Protein AF-A0A967GU47-F1 (afdb_monomer_lite)

Foldseek 3Di:
DQEDCDWDADPVRHTHDYVVVVLVPDQAEEALDQDDDQCVVVVVNLVSLHAYEHEDHPNCVPPPVVVPQQHQYDHNDDDPVSVVVVVCCNVPVVSVNVRRD

pLDDT: mean 94.12, std 3.18, range [81.31, 98.12]

Radius of gyration: 15.7 Å; chains: 1; bounding box: 39×29×40 Å

Sequence (101 aa):
KWVSSARGTNGDGSKRYSIWDAYAHADFVTYPSTYEGFGNAFLEAIYYRKPILCNRYSIFQSDIEPYGFKAIFMNGFLTNQVVGQVRRLLTDRDFCRECVD

Structure (mmCIF, N/CA/C/O backbone):
data_AF-A0A967GU47-F1
#
_entry.id   AF-A0A967GU47-F1
#
loop_
_atom_site.group_PDB
_atom_site.id
_atom_site.type_symbol
_atom_site.label_atom_id
_atom_site.label_alt_id
_atom_site.label_comp_id
_atom_site.label_asym_id
_atom_site.label_entity_id
_atom_site.label_seq_id
_atom_site.pdbx_PDB_ins_code
_atom_site.Cartn_x
_atom_site.Cartn_y
_atom_site.Cartn_z
_atom_site.occupancy
_atom_site.B_iso_or_equiv
_atom_site.auth_seq_id
_atom_site.auth_comp_id
_atom_site.auth_asym_id
_atom_site.auth_atom_id
_atom_site.pdbx_PDB_model_num
ATOM 1 N N . LYS A 1 1 ? 18.610 -10.996 -14.298 1.00 81.31 1 LYS A N 1
ATOM 2 C CA . LYS A 1 1 ? 17.926 -10.345 -13.145 1.00 81.31 1 LYS A CA 1
ATOM 3 C C . LYS A 1 1 ? 16.517 -9.972 -13.595 1.00 81.31 1 LYS A C 1
ATOM 5 O O . LYS A 1 1 ? 16.400 -9.344 -14.638 1.00 81.31 1 LYS A O 1
ATOM 10 N N . TRP A 1 2 ? 15.479 -10.399 -12.872 1.00 90.00 2 TRP A N 1
ATOM 11 C CA . TRP A 1 2 ? 14.077 -10.239 -13.296 1.00 90.00 2 TRP A CA 1
ATOM 12 C C . TRP A 1 2 ? 13.470 -8.875 -12.944 1.00 90.00 2 TRP A C 1
ATOM 14 O O . TRP A 1 2 ? 12.497 -8.477 -13.572 1.00 90.00 2 TRP A O 1
ATOM 24 N N . VAL A 1 3 ? 14.048 -8.155 -11.975 1.00 93.75 3 VAL A N 1
ATOM 25 C CA . VAL A 1 3 ? 13.551 -6.853 -11.492 1.00 93.75 3 VAL A CA 1
ATOM 26 C C . VAL A 1 3 ? 14.547 -5.732 -11.806 1.00 93.75 3 VAL A C 1
ATOM 28 O O . VAL A 1 3 ? 15.751 -5.882 -11.563 1.00 93.75 3 VAL A O 1
ATOM 31 N N . SER A 1 4 ? 14.051 -4.604 -12.313 1.00 94.19 4 SER A N 1
ATOM 32 C CA . SER A 1 4 ? 14.811 -3.380 -12.601 1.00 94.19 4 SER A CA 1
ATOM 33 C C . SER A 1 4 ? 13.987 -2.110 -12.364 1.00 94.19 4 SER A C 1
ATOM 35 O O . SER A 1 4 ? 12.779 -2.167 -12.170 1.00 94.19 4 SER A O 1
ATOM 37 N N . SER A 1 5 ? 14.645 -0.947 -12.393 1.00 92.88 5 SER A N 1
ATOM 38 C CA . SER A 1 5 ? 13.988 0.363 -12.258 1.00 92.88 5 SER A CA 1
ATOM 39 C C . SER A 1 5 ? 13.018 0.682 -13.402 1.00 92.88 5 SER A C 1
ATOM 41 O O . SER A 1 5 ? 12.045 1.398 -13.197 1.00 92.88 5 SER A O 1
ATOM 43 N N . ALA A 1 6 ? 13.256 0.126 -14.592 1.00 93.31 6 ALA A N 1
ATOM 44 C CA . ALA A 1 6 ? 12.390 0.254 -15.758 1.00 93.31 6 ALA A CA 1
ATOM 45 C C . ALA A 1 6 ? 12.030 -1.124 -16.322 1.00 93.31 6 ALA A C 1
ATOM 47 O O . ALA A 1 6 ? 12.839 -2.056 -16.252 1.00 93.31 6 ALA A O 1
ATOM 48 N N . ARG A 1 7 ? 10.831 -1.244 -16.900 1.00 95.06 7 ARG A N 1
ATOM 49 C CA . ARG A 1 7 ? 10.402 -2.434 -17.645 1.00 95.06 7 ARG A CA 1
ATOM 50 C C . ARG A 1 7 ? 11.276 -2.621 -18.887 1.00 95.06 7 ARG A C 1
ATOM 52 O O . ARG A 1 7 ? 11.661 -1.646 -19.528 1.00 95.06 7 ARG A O 1
ATOM 59 N N . GLY A 1 8 ? 11.563 -3.865 -19.259 1.00 95.56 8 GLY A N 1
ATOM 60 C CA . GLY A 1 8 ? 12.279 -4.143 -20.502 1.00 95.56 8 GLY A CA 1
ATOM 61 C C . GLY A 1 8 ? 12.570 -5.619 -20.724 1.00 95.56 8 GLY A C 1
ATOM 62 O O . GLY A 1 8 ? 11.901 -6.491 -20.175 1.00 95.56 8 GLY A O 1
ATOM 63 N N . THR A 1 9 ? 13.614 -5.885 -21.502 1.00 96.75 9 THR A N 1
ATOM 64 C CA . THR A 1 9 ? 14.082 -7.237 -21.832 1.00 96.75 9 THR A CA 1
ATOM 65 C C . THR A 1 9 ? 15.587 -7.323 -21.563 1.00 96.75 9 THR A C 1
ATOM 67 O O . THR A 1 9 ? 16.298 -6.316 -21.658 1.00 96.75 9 THR A O 1
ATOM 70 N N . ASN A 1 10 ? 16.068 -8.480 -21.118 1.00 94.38 10 ASN A N 1
ATOM 71 C CA . ASN A 1 10 ? 17.491 -8.794 -20.969 1.00 94.38 10 ASN A CA 1
ATOM 72 C C . ASN A 1 10 ? 18.096 -9.233 -22.316 1.00 94.38 10 ASN A C 1
ATOM 74 O O . ASN A 1 10 ? 17.368 -9.529 -23.261 1.00 94.38 10 ASN A O 1
ATOM 78 N N . GLY A 1 11 ? 19.429 -9.308 -22.403 1.00 93.75 11 GLY A N 1
ATOM 79 C CA . GLY A 1 11 ? 20.123 -9.750 -23.625 1.00 93.75 11 GLY A CA 1
ATOM 80 C C . GLY A 1 11 ? 19.834 -11.203 -24.032 1.00 93.75 11 GLY A C 1
ATOM 81 O O . GLY A 1 11 ? 20.004 -11.554 -25.191 1.00 93.75 11 GLY A O 1
ATOM 82 N N . ASP A 1 12 ? 19.350 -12.025 -23.101 1.00 94.69 12 ASP A N 1
ATOM 83 C CA . ASP A 1 12 ? 18.916 -13.411 -23.322 1.00 94.69 12 ASP A CA 1
ATOM 84 C C . ASP A 1 12 ? 17.425 -13.534 -23.709 1.00 94.69 12 ASP A C 1
ATOM 86 O O . ASP A 1 12 ? 16.892 -14.638 -23.786 1.00 94.69 12 ASP A O 1
ATOM 90 N N . GLY A 1 13 ? 16.724 -12.412 -23.915 1.00 94.75 13 GLY A N 1
ATOM 91 C CA . GLY A 1 13 ? 15.296 -12.386 -24.246 1.00 94.75 13 GLY A CA 1
ATOM 92 C C . GLY A 1 13 ? 14.346 -12.494 -23.044 1.00 94.75 13 GLY A C 1
ATOM 93 O O . GLY A 1 13 ? 13.133 -12.367 -23.218 1.00 94.75 13 GLY A O 1
ATOM 94 N N . SER A 1 14 ? 14.848 -12.676 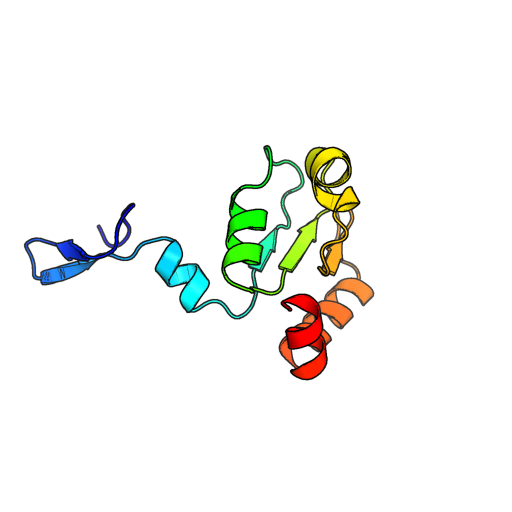-21.818 1.00 95.12 14 SER A N 1
ATOM 95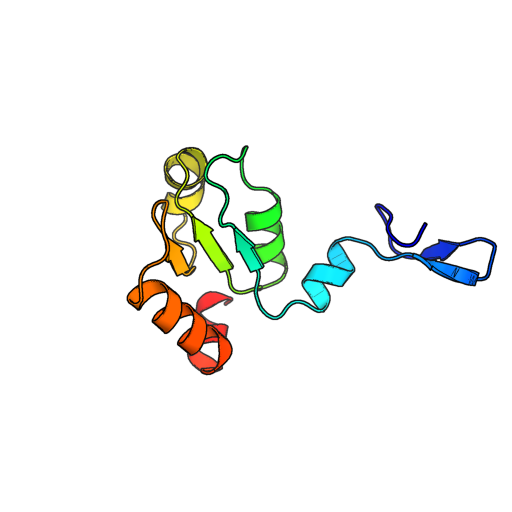 C CA . SER A 1 14 ? 13.996 -12.738 -20.623 1.00 95.12 14 SER A CA 1
ATOM 96 C C . SER A 1 14 ? 13.404 -11.369 -20.257 1.00 95.12 14 SER A C 1
ATOM 98 O O . SER A 1 14 ? 14.046 -10.324 -20.403 1.00 95.12 14 SER A O 1
ATOM 100 N N . LYS A 1 15 ? 12.158 -11.357 -19.762 1.00 95.62 15 LYS A N 1
ATOM 101 C CA . LYS A 1 15 ? 11.470 -10.126 -19.339 1.00 95.62 15 LYS A CA 1
ATOM 102 C C . LYS A 1 15 ? 12.103 -9.540 -18.074 1.00 95.62 15 LYS A C 1
ATOM 104 O O . LYS A 1 15 ? 12.440 -10.263 -17.137 1.00 95.62 15 LYS A O 1
ATOM 109 N N . ARG A 1 16 ? 12.184 -8.213 -18.031 1.00 96.50 16 ARG A N 1
ATOM 110 C CA . ARG A 1 16 ? 12.479 -7.415 -16.840 1.00 96.50 16 ARG A CA 1
ATOM 111 C C . ARG A 1 16 ? 11.247 -6.630 -16.415 1.00 96.50 16 ARG A C 1
ATOM 113 O O . ARG A 1 16 ? 10.684 -5.879 -17.212 1.00 96.50 16 ARG A O 1
ATOM 120 N N . TYR A 1 17 ? 10.882 -6.783 -15.153 1.00 96.56 17 TYR A N 1
ATOM 121 C CA . TYR A 1 17 ? 9.752 -6.123 -14.515 1.00 96.56 17 TYR A CA 1
ATOM 122 C C . TYR A 1 17 ? 10.224 -4.980 -13.618 1.00 96.56 17 TYR A C 1
ATOM 124 O O . TYR A 1 17 ? 11.333 -4.996 -13.083 1.00 96.56 17 TYR A O 1
ATOM 132 N N . SER A 1 18 ? 9.357 -3.998 -13.452 1.00 95.38 18 SER A N 1
ATOM 133 C CA . SER A 1 18 ? 9.510 -2.853 -12.563 1.00 95.38 18 SER A CA 1
ATOM 134 C C . SER A 1 18 ? 8.467 -2.890 -11.453 1.00 95.38 18 SER A C 1
ATOM 136 O O . SER A 1 18 ? 7.500 -3.646 -11.523 1.00 95.38 18 SER A O 1
ATOM 138 N N . ILE A 1 19 ? 8.635 -2.050 -10.433 1.00 93.31 19 ILE A N 1
ATOM 139 C CA . ILE A 1 19 ? 7.641 -1.928 -9.358 1.00 93.31 19 ILE A CA 1
ATOM 140 C C . ILE A 1 19 ? 6.255 -1.522 -9.884 1.00 93.31 19 ILE A C 1
ATOM 142 O O . ILE A 1 19 ? 5.234 -1.974 -9.377 1.00 93.31 19 ILE A O 1
ATOM 146 N N . TRP A 1 20 ? 6.212 -0.760 -10.977 1.00 94.38 20 TRP A N 1
ATOM 147 C CA . TRP A 1 20 ? 4.980 -0.367 -11.657 1.00 94.38 20 TRP A C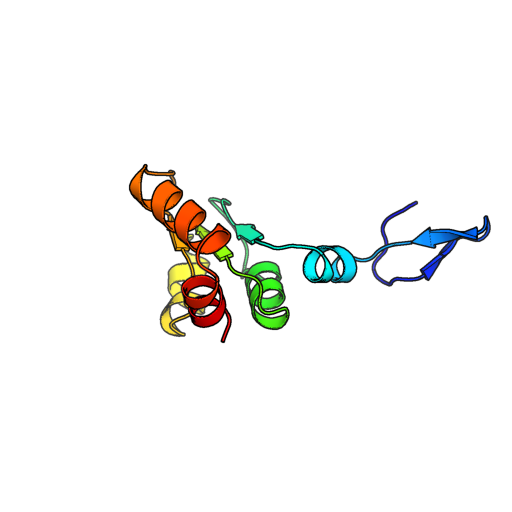A 1
ATOM 148 C C . TRP A 1 20 ? 4.162 -1.563 -12.155 1.00 94.38 20 TRP A C 1
ATOM 150 O O . TRP A 1 20 ? 2.934 -1.516 -12.153 1.00 94.38 20 TRP A O 1
ATOM 160 N N . ASP A 1 21 ? 4.831 -2.656 -12.536 1.00 95.56 21 ASP A N 1
ATOM 161 C CA . ASP A 1 21 ? 4.161 -3.902 -12.908 1.00 95.56 21 ASP A CA 1
ATOM 162 C C . ASP A 1 21 ? 3.462 -4.539 -11.701 1.00 95.56 21 ASP A C 1
ATOM 164 O O . ASP A 1 21 ? 2.371 -5.088 -11.842 1.00 95.56 21 ASP A O 1
ATOM 168 N N . ALA A 1 22 ? 4.054 -4.432 -10.507 1.00 94.38 22 ALA A N 1
ATOM 169 C CA . ALA A 1 22 ? 3.444 -4.941 -9.284 1.00 94.38 22 ALA A CA 1
ATOM 170 C C . ALA A 1 22 ? 2.163 -4.169 -8.953 1.00 94.38 22 ALA A C 1
ATOM 172 O O . ALA A 1 22 ? 1.128 -4.793 -8.740 1.00 94.38 22 ALA A O 1
ATOM 173 N N . TYR A 1 23 ? 2.185 -2.831 -9.001 1.00 95.69 23 TYR A N 1
ATOM 174 C CA . TYR A 1 23 ? 0.969 -2.043 -8.785 1.00 95.69 23 TYR A CA 1
ATOM 175 C C . TYR A 1 23 ? -0.104 -2.334 -9.833 1.00 95.69 23 TYR A C 1
ATOM 177 O O . TYR A 1 23 ? -1.266 -2.499 -9.474 1.00 95.69 23 TYR A O 1
ATOM 185 N N . ALA A 1 24 ? 0.259 -2.460 -11.114 1.00 94.06 24 ALA A N 1
ATOM 186 C CA . ALA A 1 24 ? -0.701 -2.769 -12.174 1.00 94.06 24 ALA A CA 1
ATOM 187 C C . ALA A 1 24 ? -1.466 -4.081 -11.917 1.00 94.06 24 ALA A C 1
ATOM 189 O O . ALA A 1 24 ? -2.659 -4.153 -12.208 1.00 94.06 24 ALA A O 1
ATOM 190 N N . HIS A 1 25 ? -0.800 -5.081 -11.333 1.00 94.62 25 HIS A N 1
ATOM 191 C CA . HIS A 1 25 ? -1.370 -6.399 -11.052 1.00 94.62 25 HIS A CA 1
ATOM 192 C C . HIS A 1 25 ? -1.871 -6.595 -9.614 1.00 94.62 25 HIS A C 1
ATOM 194 O O . HIS A 1 25 ? -2.488 -7.618 -9.336 1.00 94.62 25 HIS A O 1
ATOM 200 N N . ALA A 1 26 ? -1.616 -5.656 -8.703 1.00 95.88 26 ALA A N 1
ATOM 201 C CA . ALA A 1 26 ? -2.076 -5.756 -7.326 1.00 95.88 26 ALA A CA 1
ATOM 202 C C . ALA A 1 26 ? -3.563 -5.396 -7.205 1.00 95.88 26 ALA A C 1
ATOM 204 O O . ALA A 1 26 ? -4.014 -4.390 -7.761 1.00 95.88 26 ALA A O 1
ATOM 205 N N . ASP A 1 27 ? -4.286 -6.177 -6.406 1.00 95.25 27 ASP A N 1
ATOM 206 C CA . ASP A 1 27 ? -5.656 -5.873 -5.977 1.00 95.25 27 ASP A CA 1
ATOM 207 C C . ASP A 1 27 ? -5.691 -5.093 -4.656 1.00 95.25 27 ASP A C 1
ATOM 209 O O . ASP A 1 27 ? -6.705 -4.495 -4.315 1.00 95.25 27 ASP A O 1
ATOM 213 N N . PHE A 1 28 ? -4.592 -5.107 -3.897 1.00 96.62 28 PHE A N 1
ATOM 214 C CA . PHE A 1 28 ? -4.507 -4.549 -2.551 1.00 96.62 28 PHE A CA 1
ATOM 215 C C . PHE A 1 28 ? -3.049 -4.339 -2.136 1.00 96.62 28 PHE A C 1
ATOM 217 O O . PHE A 1 28 ? -2.192 -5.170 -2.440 1.00 96.62 28 PHE A O 1
ATOM 224 N N . VAL A 1 29 ? -2.774 -3.241 -1.429 1.00 96.88 29 VAL A N 1
ATOM 225 C CA . VAL A 1 29 ? -1.441 -2.904 -0.911 1.00 96.88 29 VAL A CA 1
ATOM 226 C C . VAL A 1 29 ? -1.483 -2.848 0.611 1.00 96.88 29 VAL A C 1
ATOM 228 O O . VAL A 1 29 ? -2.364 -2.230 1.208 1.00 96.88 29 VAL A O 1
ATOM 231 N N . THR A 1 30 ? -0.509 -3.485 1.256 1.00 95.19 30 THR A N 1
ATOM 232 C CA . THR A 1 30 ? -0.363 -3.452 2.709 1.00 95.19 30 THR A CA 1
ATOM 233 C C . THR A 1 30 ? 0.861 -2.647 3.112 1.00 95.19 30 THR A C 1
ATOM 235 O O . THR A 1 30 ? 1.948 -2.792 2.562 1.00 95.19 30 THR A O 1
ATOM 238 N N . TYR A 1 31 ? 0.662 -1.822 4.129 1.00 93.31 31 TYR A N 1
ATOM 239 C CA . TYR A 1 31 ? 1.650 -0.967 4.764 1.00 93.31 31 TYR A CA 1
ATOM 240 C C . TYR A 1 31 ? 1.668 -1.252 6.278 1.00 93.31 31 TYR A C 1
ATOM 242 O O . TYR A 1 31 ? 1.278 -0.403 7.077 1.00 93.31 31 TYR A O 1
ATOM 250 N N . PRO A 1 32 ? 2.042 -2.475 6.714 1.00 93.06 32 PRO A N 1
ATOM 251 C CA . PRO A 1 32 ? 1.960 -2.877 8.120 1.00 93.06 32 PRO A CA 1
ATOM 252 C C . PRO A 1 32 ? 3.143 -2.376 8.969 1.00 93.06 32 PRO A C 1
ATOM 254 O O . PRO A 1 32 ? 3.193 -2.660 10.166 1.00 93.06 32 PRO A O 1
ATOM 257 N N . SER A 1 33 ? 4.108 -1.679 8.362 1.00 90.31 33 SER A N 1
ATOM 258 C CA . SER A 1 33 ? 5.337 -1.209 9.001 1.00 90.31 33 SER A CA 1
ATOM 259 C C . SER A 1 33 ? 5.060 -0.367 10.248 1.00 90.31 33 SER A C 1
ATOM 261 O O . SER A 1 33 ? 4.164 0.474 10.275 1.00 90.31 33 SER A O 1
ATOM 263 N N . THR A 1 34 ? 5.843 -0.574 11.305 1.00 88.88 34 THR A N 1
ATOM 264 C CA . THR A 1 34 ? 5.788 0.236 12.537 1.00 88.88 34 THR A CA 1
ATOM 265 C C . THR A 1 34 ? 6.614 1.514 12.440 1.00 88.88 34 THR A C 1
ATOM 267 O O . THR A 1 34 ? 6.366 2.462 13.182 1.00 88.88 34 THR A O 1
ATOM 270 N N . TYR A 1 35 ? 7.572 1.544 11.516 1.00 86.44 35 TYR A N 1
ATOM 271 C CA . TYR A 1 35 ? 8.428 2.681 11.228 1.00 86.44 35 TYR A CA 1
ATOM 272 C C . TYR A 1 35 ? 8.651 2.772 9.722 1.00 86.44 35 TYR A C 1
ATOM 274 O O . TYR A 1 35 ? 8.988 1.779 9.082 1.00 86.44 35 TYR A O 1
ATOM 282 N N . GLU A 1 36 ? 8.470 3.967 9.181 1.00 85.06 36 GLU A N 1
ATOM 283 C CA . GLU A 1 36 ? 8.702 4.310 7.783 1.00 85.06 36 GLU A CA 1
ATOM 284 C C . GLU A 1 36 ? 9.344 5.694 7.728 1.00 85.06 36 GLU A C 1
ATOM 286 O O . GLU A 1 36 ? 9.327 6.436 8.711 1.00 85.06 36 GLU A O 1
ATOM 291 N N . GLY A 1 37 ? 9.906 6.039 6.572 1.00 87.19 37 GLY A N 1
ATOM 292 C CA . GLY A 1 37 ? 10.203 7.434 6.256 1.00 87.19 37 GLY A CA 1
ATOM 293 C C . GLY A 1 37 ? 8.909 8.197 5.955 1.00 87.19 37 GLY A C 1
ATOM 294 O O . GLY A 1 37 ? 7.917 8.092 6.668 1.00 87.19 37 GLY A O 1
ATOM 295 N N . PHE A 1 38 ? 8.890 8.939 4.850 1.00 86.50 38 PHE A N 1
ATOM 296 C CA . PHE A 1 38 ? 7.686 9.663 4.437 1.00 86.50 38 PHE A CA 1
ATOM 297 C C . PHE A 1 38 ? 6.516 8.722 4.094 1.00 86.50 38 PHE A C 1
ATOM 299 O O . PHE A 1 38 ? 5.424 8.853 4.638 1.00 86.50 38 PHE A O 1
ATOM 306 N N . GLY A 1 39 ? 6.764 7.716 3.250 1.00 84.31 39 GLY A N 1
ATOM 307 C CA . GLY A 1 39 ? 5.727 6.804 2.751 1.00 84.31 39 GLY A CA 1
ATOM 308 C C . GLY A 1 39 ? 5.508 6.912 1.243 1.00 84.31 39 GLY A C 1
ATOM 309 O O . GLY A 1 39 ? 4.374 6.941 0.780 1.00 84.31 39 GLY A O 1
ATOM 310 N N . ASN A 1 40 ? 6.585 6.957 0.452 1.00 90.56 40 ASN A N 1
ATOM 311 C CA . ASN A 1 40 ? 6.476 7.084 -1.007 1.00 90.56 40 ASN A CA 1
ATOM 312 C C . ASN A 1 40 ? 5.615 5.984 -1.631 1.00 90.56 40 ASN A C 1
ATOM 314 O O . ASN A 1 40 ? 4.766 6.291 -2.458 1.00 90.56 40 ASN A O 1
ATOM 318 N N . ALA A 1 41 ? 5.756 4.731 -1.197 1.00 91.19 41 ALA A N 1
ATOM 319 C CA . ALA A 1 41 ? 4.944 3.661 -1.763 1.00 91.19 41 ALA A CA 1
ATOM 320 C C . ALA A 1 41 ? 3.471 3.683 -1.278 1.00 91.19 41 ALA A C 1
ATOM 322 O O . ALA A 1 41 ? 2.610 3.125 -1.954 1.00 91.19 41 ALA A O 1
ATOM 323 N N . PHE A 1 42 ? 3.126 4.427 -0.210 1.00 94.12 42 PHE A N 1
ATOM 324 C CA . PHE A 1 42 ? 1.725 4.780 0.076 1.00 94.12 42 PHE A CA 1
ATOM 325 C C . PHE A 1 42 ? 1.185 5.706 -1.022 1.00 94.12 42 PHE A C 1
ATOM 327 O O . PHE A 1 42 ? 0.132 5.438 -1.595 1.00 94.12 42 PHE A O 1
ATOM 334 N N . LEU A 1 43 ? 1.929 6.758 -1.378 1.00 93.50 43 LEU A N 1
ATOM 335 C CA . LEU A 1 43 ? 1.530 7.678 -2.450 1.00 93.50 43 LEU A CA 1
ATOM 336 C C . LEU A 1 43 ? 1.516 7.017 -3.830 1.00 93.50 43 LEU A C 1
ATOM 338 O O . LEU A 1 43 ? 0.627 7.300 -4.629 1.00 93.50 43 LEU A O 1
ATOM 342 N N . GLU A 1 44 ? 2.457 6.118 -4.112 1.00 95.06 44 GLU A N 1
ATOM 343 C CA . GLU A 1 44 ? 2.431 5.312 -5.334 1.00 95.06 44 GLU A CA 1
ATOM 344 C C . GLU A 1 44 ? 1.166 4.443 -5.382 1.00 95.06 44 GLU A C 1
ATOM 346 O O . GLU A 1 44 ? 0.488 4.415 -6.407 1.00 95.06 44 GLU A O 1
ATOM 351 N N . ALA A 1 45 ? 0.784 3.792 -4.277 1.00 95.88 45 ALA A N 1
ATOM 352 C CA . ALA A 1 45 ? -0.452 3.012 -4.216 1.00 95.88 45 ALA A CA 1
ATOM 353 C C . ALA A 1 45 ? -1.701 3.876 -4.475 1.00 95.88 45 ALA A C 1
ATOM 355 O O . ALA A 1 45 ? -2.568 3.466 -5.250 1.00 95.88 45 ALA A O 1
ATOM 356 N N . ILE A 1 46 ? -1.758 5.092 -3.916 1.00 94.62 46 ILE A N 1
ATOM 357 C CA . ILE A 1 46 ? -2.818 6.070 -4.213 1.00 94.62 46 ILE A CA 1
ATOM 358 C C . ILE A 1 46 ? -2.820 6.446 -5.700 1.00 94.62 46 ILE A C 1
ATOM 360 O O . ILE A 1 46 ? -3.865 6.393 -6.346 1.00 94.62 46 ILE A O 1
ATOM 364 N N . TYR A 1 47 ? -1.658 6.768 -6.277 1.00 94.75 47 TYR A N 1
ATOM 365 C CA . TYR A 1 47 ? -1.529 7.117 -7.696 1.00 94.75 47 TYR A CA 1
ATOM 366 C C . TYR A 1 47 ? -2.042 5.999 -8.621 1.00 94.75 47 TYR A C 1
ATOM 368 O O . TYR A 1 47 ? -2.711 6.271 -9.618 1.00 94.75 47 TYR A O 1
ATOM 376 N N . TYR A 1 48 ? -1.795 4.736 -8.264 1.00 95.81 48 TYR A N 1
ATOM 377 C CA . TYR A 1 48 ? -2.292 3.564 -8.993 1.00 95.81 48 TYR A CA 1
ATOM 378 C C . TYR A 1 48 ? -3.729 3.158 -8.642 1.00 95.81 48 TYR A C 1
ATOM 380 O O . TYR A 1 48 ? -4.191 2.126 -9.138 1.00 95.81 48 TYR A O 1
ATOM 388 N N . ARG A 1 49 ? -4.439 3.937 -7.814 1.00 95.44 49 ARG A N 1
ATOM 389 C CA . ARG A 1 49 ? -5.796 3.628 -7.338 1.00 95.44 49 ARG A CA 1
ATOM 390 C C . ARG A 1 49 ? -5.887 2.241 -6.709 1.00 95.44 49 ARG A C 1
ATOM 392 O O . ARG A 1 49 ? -6.765 1.440 -7.033 1.00 95.44 49 ARG A O 1
ATOM 399 N N . LYS A 1 50 ? -4.919 1.920 -5.855 1.00 96.69 50 LYS A N 1
ATOM 400 C CA . LYS A 1 50 ? -4.876 0.646 -5.141 1.00 96.69 50 LYS A CA 1
ATOM 401 C C . LYS A 1 50 ? -5.454 0.835 -3.751 1.00 96.69 50 LYS A C 1
ATOM 403 O O . LYS A 1 50 ? -5.056 1.780 -3.076 1.00 96.69 50 LYS A O 1
ATOM 408 N N . PRO A 1 51 ? -6.358 -0.046 -3.301 1.00 97.19 51 PRO A N 1
ATOM 409 C CA . PRO A 1 51 ? -6.862 0.036 -1.946 1.00 97.19 51 PRO A CA 1
ATOM 410 C C . PRO A 1 51 ? -5.751 -0.352 -0.959 1.00 97.19 51 PRO A C 1
ATOM 412 O O . PRO A 1 51 ? -4.910 -1.209 -1.257 1.00 97.19 51 PRO A O 1
ATOM 415 N N . ILE A 1 52 ? -5.738 0.294 0.211 1.00 97.25 52 ILE A N 1
ATOM 416 C CA . ILE A 1 52 ? -4.601 0.258 1.142 1.00 97.25 52 ILE A CA 1
ATOM 417 C C . ILE A 1 52 ? -5.046 -0.164 2.544 1.00 97.25 52 ILE A C 1
ATOM 419 O O . ILE A 1 52 ? -6.041 0.334 3.073 1.00 97.25 52 ILE A O 1
ATOM 423 N N . LEU A 1 53 ? -4.262 -1.040 3.176 1.00 97.31 53 LEU A N 1
ATOM 424 C CA . LEU A 1 53 ? -4.178 -1.144 4.634 1.00 97.31 53 LEU A CA 1
ATOM 425 C C . LEU A 1 53 ? -2.910 -0.440 5.095 1.00 97.31 53 LEU A C 1
ATOM 427 O O . LEU A 1 53 ? -1.824 -0.834 4.685 1.00 97.31 53 LEU A O 1
ATOM 431 N N . CYS A 1 54 ? -3.032 0.546 5.974 1.00 96.00 54 CYS A N 1
ATOM 432 C CA . CYS A 1 54 ? -1.906 1.299 6.508 1.00 96.00 54 CYS A CA 1
ATOM 433 C C . CYS A 1 54 ? -1.860 1.190 8.034 1.00 96.00 54 CYS A C 1
ATOM 435 O O . CYS A 1 54 ? -2.861 1.387 8.726 1.00 96.00 54 CYS A O 1
ATOM 437 N N . ASN A 1 55 ? -0.690 0.885 8.578 1.00 95.50 55 ASN A N 1
ATOM 438 C CA . ASN A 1 55 ? -0.424 1.083 9.988 1.00 95.50 55 ASN A CA 1
ATOM 439 C C . ASN A 1 55 ? -0.160 2.568 10.247 1.00 95.50 55 ASN A C 1
ATOM 441 O O . ASN A 1 55 ? 0.651 3.184 9.565 1.00 95.50 55 ASN A O 1
ATOM 445 N N . ARG A 1 56 ? -0.825 3.153 11.242 1.00 94.31 56 ARG A N 1
ATOM 446 C CA . ARG A 1 56 ? -0.702 4.578 11.574 1.00 94.31 56 ARG A CA 1
ATOM 447 C C . ARG A 1 56 ? 0.620 4.862 12.290 1.00 94.31 56 ARG A C 1
ATOM 449 O O . ARG A 1 56 ? 0.654 5.040 13.506 1.00 94.31 56 ARG A O 1
ATOM 456 N N . TYR A 1 57 ? 1.719 4.917 11.546 1.00 91.31 57 TYR A N 1
ATOM 457 C CA . TYR A 1 57 ? 3.010 5.388 12.054 1.00 91.31 57 TYR A CA 1
ATOM 458 C C . TYR A 1 57 ? 3.013 6.916 12.231 1.00 91.31 57 TYR A C 1
ATOM 460 O O . TYR A 1 57 ? 2.150 7.616 11.703 1.00 91.31 57 TYR A O 1
ATOM 468 N N . SER A 1 58 ? 3.966 7.446 13.001 1.00 90.06 58 SER A N 1
ATOM 469 C CA . SER A 1 58 ? 4.000 8.865 13.392 1.00 90.06 58 SER A CA 1
ATOM 470 C C . SER A 1 58 ? 3.997 9.826 12.200 1.00 90.06 58 SER A C 1
ATOM 472 O O . SER A 1 58 ? 3.193 10.751 12.180 1.00 90.06 58 SER A O 1
ATOM 474 N N . ILE A 1 59 ? 4.843 9.574 11.197 1.00 91.88 59 ILE A N 1
ATOM 475 C CA . ILE A 1 59 ? 4.955 10.425 10.002 1.00 91.88 59 ILE A CA 1
ATOM 476 C C . ILE A 1 59 ? 3.677 10.369 9.151 1.00 91.88 59 ILE A C 1
ATOM 478 O O . ILE A 1 59 ? 3.241 11.394 8.639 1.00 91.88 59 ILE A O 1
ATOM 482 N N . PHE A 1 60 ? 3.012 9.212 9.051 1.00 92.00 60 PHE A N 1
ATOM 483 C CA . PHE A 1 60 ? 1.705 9.139 8.394 1.00 92.00 60 PHE A CA 1
ATOM 484 C C . PHE A 1 60 ? 0.694 10.048 9.095 1.00 92.00 60 PHE A C 1
ATOM 486 O O . PHE A 1 60 ? 0.015 10.826 8.436 1.00 92.00 60 PHE A O 1
ATOM 493 N N . GLN A 1 61 ? 0.607 9.967 10.425 1.00 91.75 61 GLN A N 1
ATOM 494 C CA . GLN A 1 61 ? -0.359 10.743 11.207 1.00 91.75 61 GLN A CA 1
ATOM 495 C C . GLN A 1 61 ? -0.131 12.255 11.091 1.00 91.75 61 GLN A C 1
ATOM 497 O O . GLN A 1 61 ? -1.097 13.011 11.021 1.00 91.75 61 GLN A O 1
ATOM 502 N N . SER A 1 62 ? 1.126 12.707 11.075 1.00 92.75 62 SER A N 1
ATOM 503 C CA . SER A 1 62 ? 1.438 14.136 10.992 1.00 92.75 62 SER A CA 1
ATOM 504 C C . SER A 1 62 ? 1.329 14.687 9.571 1.00 92.75 62 SER A C 1
ATOM 506 O O . SER A 1 62 ? 0.793 15.778 9.387 1.00 92.75 62 SER A O 1
ATOM 508 N N . ASP A 1 63 ? 1.801 13.935 8.573 1.00 93.06 63 ASP A N 1
ATOM 509 C CA . ASP A 1 63 ? 2.098 14.495 7.252 1.00 93.06 63 ASP A CA 1
ATOM 510 C C . ASP A 1 63 ? 1.164 13.981 6.149 1.00 93.06 63 ASP A C 1
ATOM 512 O O . ASP A 1 63 ? 1.121 14.583 5.081 1.00 93.06 63 ASP A O 1
ATOM 516 N N . ILE A 1 64 ? 0.428 12.881 6.357 1.00 93.00 64 ILE A N 1
ATOM 517 C CA . ILE A 1 64 ? -0.401 12.241 5.313 1.00 93.00 64 ILE A CA 1
ATOM 518 C C . ILE A 1 64 ? -1.873 12.153 5.726 1.00 93.00 64 ILE A C 1
ATOM 520 O O . ILE A 1 64 ? -2.762 12.481 4.941 1.00 93.00 64 ILE A O 1
ATOM 524 N N . GLU A 1 65 ? -2.153 11.740 6.960 1.00 93.50 65 GLU A N 1
ATOM 525 C CA . GLU A 1 65 ? -3.507 11.589 7.494 1.00 93.50 65 GLU A CA 1
ATOM 526 C C . GLU A 1 65 ? -4.377 12.857 7.374 1.00 93.50 65 GLU A C 1
ATOM 528 O O . GLU A 1 65 ? -5.551 12.714 7.018 1.00 93.50 65 GLU A O 1
ATOM 533 N N . PRO A 1 66 ? -3.854 14.091 7.562 1.00 95.94 66 PRO A N 1
ATOM 534 C CA . PRO A 1 66 ? -4.657 15.309 7.432 1.00 95.94 66 PRO A CA 1
ATOM 535 C C . PRO A 1 66 ? -5.292 15.517 6.049 1.00 95.94 66 PRO A C 1
ATOM 537 O O . PRO A 1 66 ? -6.255 16.272 5.932 1.00 95.94 66 PRO A O 1
ATOM 540 N N . TYR A 1 67 ? -4.791 14.846 5.007 1.00 93.62 67 TYR A N 1
ATOM 541 C CA . TYR A 1 67 ? -5.344 14.921 3.652 1.00 93.62 67 TYR A CA 1
ATOM 542 C C . TYR A 1 67 ? -6.571 14.018 3.434 1.00 93.62 67 TYR A C 1
ATOM 544 O O . TYR A 1 67 ? -7.200 14.093 2.382 1.00 93.62 67 TYR A O 1
ATOM 552 N N . GLY A 1 68 ? -6.948 13.190 4.417 1.00 92.88 68 GLY A N 1
ATOM 553 C CA . GLY A 1 68 ? -8.240 12.496 4.424 1.00 92.88 68 GLY A CA 1
ATOM 554 C C . GLY A 1 68 ? -8.359 11.305 3.467 1.00 92.88 68 GLY A C 1
ATOM 555 O O . GLY A 1 68 ? -9.461 11.002 3.011 1.00 92.88 68 GLY A O 1
ATOM 556 N N . PHE A 1 69 ? -7.254 10.618 3.159 1.00 92.25 69 PHE A N 1
ATOM 557 C CA . PHE A 1 69 ? -7.275 9.424 2.307 1.00 92.25 69 PHE A CA 1
ATOM 558 C C . PHE A 1 69 ? -8.168 8.313 2.880 1.00 92.25 69 PHE A C 1
ATOM 560 O O . PHE A 1 69 ? -8.097 7.973 4.064 1.00 92.25 69 PHE A O 1
ATOM 567 N N . LYS A 1 70 ? -8.964 7.686 2.010 1.00 93.00 70 LYS A N 1
ATOM 568 C CA . LYS A 1 70 ? -9.816 6.546 2.361 1.00 93.00 70 LYS A CA 1
ATOM 569 C C . LYS A 1 70 ? -9.017 5.243 2.311 1.00 93.00 70 LYS A C 1
ATOM 571 O O . LYS A 1 70 ? -8.918 4.595 1.278 1.00 93.00 70 LYS A O 1
ATOM 576 N N . ALA A 1 71 ? -8.464 4.843 3.449 1.00 94.50 71 ALA A N 1
ATOM 577 C CA . ALA A 1 71 ? -7.770 3.568 3.608 1.00 94.50 71 ALA A CA 1
ATOM 578 C C . ALA A 1 71 ? -8.251 2.831 4.863 1.00 94.50 71 ALA A C 1
ATOM 580 O O . ALA A 1 71 ? -8.924 3.392 5.731 1.00 94.50 71 ALA A O 1
ATOM 581 N N . ILE A 1 72 ? -7.902 1.551 4.965 1.00 97.00 72 ILE A N 1
ATOM 582 C CA . 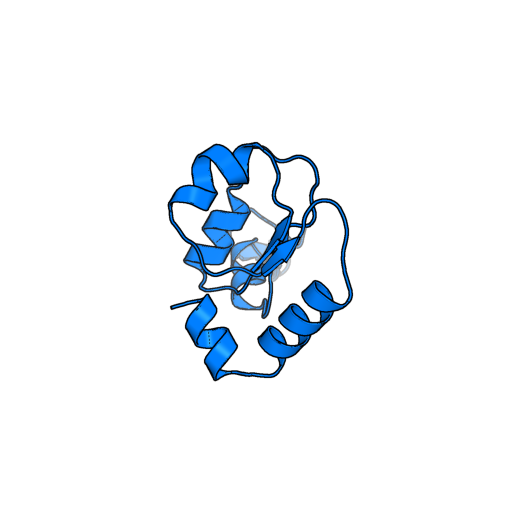ILE A 1 72 ? -8.092 0.793 6.199 1.00 97.00 72 ILE A CA 1
ATOM 583 C C . ILE A 1 72 ? -6.889 1.057 7.093 1.00 97.00 72 ILE A C 1
ATOM 585 O O . ILE A 1 72 ? -5.748 0.952 6.650 1.00 97.00 72 ILE A O 1
ATOM 589 N N . PHE A 1 73 ? -7.139 1.360 8.363 1.00 96.12 73 PHE A N 1
ATOM 590 C CA . PHE A 1 73 ? -6.084 1.701 9.307 1.00 96.12 73 PHE A CA 1
ATOM 591 C C . PHE A 1 73 ? -5.955 0.682 10.434 1.00 96.12 73 PHE A C 1
ATOM 593 O O . PHE A 1 73 ? -6.950 0.187 10.963 1.00 96.12 73 PHE A O 1
ATOM 600 N N . MET A 1 74 ? -4.715 0.418 10.835 1.00 95.75 74 MET A N 1
ATOM 601 C CA . MET A 1 74 ? -4.374 -0.297 12.066 1.00 95.75 74 MET A CA 1
ATOM 602 C C . MET A 1 74 ? -3.446 0.548 12.949 1.00 95.75 74 MET A C 1
ATOM 604 O O . MET A 1 74 ? -2.827 1.494 12.467 1.00 95.75 74 MET A O 1
ATOM 608 N N . ASN A 1 75 ? -3.352 0.204 14.237 1.00 94.06 75 ASN A N 1
ATOM 609 C CA . ASN A 1 75 ? -2.517 0.894 15.228 1.00 94.06 75 ASN A CA 1
ATOM 610 C C . ASN A 1 75 ? -1.581 -0.107 15.919 1.00 94.06 75 ASN A C 1
ATOM 612 O O . ASN A 1 75 ? -1.847 -0.570 17.024 1.00 94.06 75 ASN A O 1
ATOM 616 N N . GLY A 1 76 ? -0.514 -0.508 15.236 1.00 91.88 76 GLY A N 1
ATOM 617 C CA . GLY A 1 76 ? 0.511 -1.433 15.731 1.00 91.88 76 GLY A CA 1
ATOM 618 C C . GLY A 1 76 ? 0.114 -2.913 15.735 1.00 91.88 76 GLY A C 1
ATOM 619 O O . GLY A 1 76 ? 0.989 -3.770 15.666 1.00 91.88 76 GLY A O 1
ATOM 620 N N . PHE A 1 77 ? -1.180 -3.238 15.757 1.00 92.31 77 PHE A N 1
ATOM 621 C CA . PHE A 1 77 ? -1.679 -4.615 15.718 1.00 92.31 77 PHE A CA 1
ATOM 622 C C . PHE A 1 77 ? -2.965 -4.751 14.895 1.00 92.31 77 PHE A C 1
ATOM 624 O O . PHE A 1 77 ? -3.742 -3.806 14.746 1.00 92.31 77 PHE A O 1
ATOM 631 N N . LEU A 1 78 ? -3.188 -5.953 14.357 1.00 94.12 78 LEU A N 1
ATOM 632 C CA . LEU A 1 78 ? -4.409 -6.308 13.638 1.00 94.12 78 LEU A CA 1
ATOM 633 C C . LEU A 1 78 ? -5.519 -6.686 14.620 1.00 94.12 78 LEU A C 1
ATOM 635 O O . LEU A 1 78 ? -5.295 -7.419 15.581 1.00 94.12 78 LEU A O 1
ATOM 639 N N . THR A 1 79 ? -6.736 -6.231 14.337 1.00 96.88 79 THR A N 1
ATOM 640 C CA . THR A 1 79 ? -7.946 -6.629 15.064 1.00 96.88 79 THR A CA 1
ATOM 641 C C . THR A 1 79 ? -8.896 -7.377 14.133 1.00 96.88 79 THR A C 1
ATOM 643 O O . THR A 1 79 ? -8.839 -7.221 12.911 1.00 96.88 79 THR A O 1
ATOM 646 N N . ASN A 1 80 ? -9.828 -8.150 14.697 1.00 98.00 80 ASN A N 1
ATOM 647 C CA . ASN A 1 80 ? -10.885 -8.796 13.908 1.00 98.00 80 ASN A CA 1
ATOM 648 C C . ASN A 1 80 ? -11.715 -7.783 13.102 1.00 98.00 80 ASN A C 1
ATOM 650 O O . ASN A 1 80 ? -12.167 -8.099 12.004 1.00 98.00 80 ASN A O 1
ATOM 654 N N . GLN A 1 81 ? -11.869 -6.558 13.614 1.00 97.62 81 GLN A N 1
ATOM 655 C CA . GLN A 1 81 ? -12.516 -5.465 12.895 1.00 97.62 81 GLN A CA 1
ATOM 656 C C . GLN A 1 81 ? -11.725 -5.074 11.641 1.00 97.62 81 GLN A C 1
ATOM 658 O O . GLN A 1 81 ? -12.304 -5.048 10.558 1.00 97.62 81 GLN A O 1
ATOM 663 N N . VAL A 1 82 ? -10.413 -4.833 11.765 1.00 97.50 82 VAL A N 1
ATOM 664 C CA . VAL A 1 82 ? -9.545 -4.484 10.624 1.00 97.50 82 VAL A CA 1
ATOM 665 C C . VAL A 1 82 ? -9.568 -5.594 9.575 1.00 97.50 82 VAL A C 1
ATOM 667 O O . VAL A 1 82 ? -9.748 -5.328 8.389 1.00 97.50 82 VAL A O 1
ATOM 670 N N . VAL A 1 83 ? -9.476 -6.857 10.002 1.00 97.06 83 VAL A N 1
ATOM 671 C CA . VAL A 1 83 ? -9.577 -8.014 9.097 1.00 97.06 83 VAL A CA 1
ATOM 672 C C . VAL A 1 83 ? -10.941 -8.060 8.398 1.00 97.06 83 VAL A C 1
ATOM 674 O O . VAL A 1 83 ? -11.008 -8.334 7.201 1.00 97.06 83 VAL A O 1
ATOM 677 N N . GLY A 1 84 ? -12.029 -7.768 9.114 1.00 98.12 84 GLY A N 1
ATOM 678 C CA . GLY A 1 84 ? -13.372 -7.671 8.542 1.00 98.12 84 GLY A CA 1
ATOM 679 C C . GLY A 1 84 ? -13.492 -6.567 7.489 1.00 98.12 84 GLY A C 1
ATOM 680 O O . GLY A 1 84 ? -14.068 -6.800 6.427 1.00 98.12 84 GLY A O 1
ATOM 681 N N . GLN A 1 85 ? -12.892 -5.400 7.736 1.00 97.44 85 GLN A N 1
ATOM 682 C CA . GLN A 1 85 ? -12.840 -4.304 6.767 1.00 97.44 85 GLN A CA 1
ATOM 683 C C . GLN A 1 85 ? -12.050 -4.698 5.516 1.00 97.44 85 GLN A C 1
ATOM 685 O O . GLN A 1 85 ? -12.520 -4.447 4.411 1.00 97.44 85 GLN A O 1
ATOM 690 N N . VAL A 1 86 ? -10.898 -5.365 5.670 1.00 97.25 86 VAL A N 1
ATOM 691 C CA . VAL A 1 86 ? -10.092 -5.840 4.529 1.00 97.25 86 VAL A CA 1
ATOM 692 C C . VAL A 1 86 ? -10.861 -6.884 3.727 1.00 97.25 86 VAL A C 1
ATOM 694 O O . VAL A 1 86 ? -10.885 -6.824 2.503 1.00 97.25 86 VAL A O 1
ATOM 697 N N . ARG A 1 87 ? -11.550 -7.819 4.392 1.00 97.75 87 ARG A N 1
ATOM 698 C CA . ARG A 1 87 ? -12.420 -8.779 3.698 1.00 97.75 87 ARG A CA 1
ATOM 699 C C . ARG A 1 87 ? -13.489 -8.064 2.888 1.00 97.75 87 ARG A C 1
ATOM 701 O O . ARG A 1 87 ? -13.619 -8.360 1.708 1.00 97.75 87 ARG A O 1
ATOM 708 N N . ARG A 1 88 ? -14.194 -7.100 3.491 1.00 97.69 88 ARG A N 1
ATOM 709 C CA . ARG A 1 88 ? -15.199 -6.302 2.783 1.00 97.69 88 ARG A CA 1
ATOM 710 C C . ARG A 1 88 ? -14.585 -5.597 1.576 1.00 97.69 88 ARG A C 1
ATOM 712 O O . ARG A 1 88 ? -15.118 -5.744 0.490 1.00 97.69 88 ARG A O 1
ATOM 719 N N . LEU A 1 89 ? -13.451 -4.919 1.743 1.00 97.06 89 LEU A N 1
ATOM 720 C CA . LEU A 1 89 ? -12.717 -4.245 0.666 1.00 97.06 89 LEU A CA 1
ATOM 721 C C . LEU A 1 89 ? -12.410 -5.166 -0.522 1.00 97.06 89 LEU A C 1
ATOM 723 O O . LEU A 1 89 ? -12.544 -4.752 -1.666 1.00 97.06 89 LEU A O 1
ATOM 727 N N . LEU A 1 90 ? -12.031 -6.417 -0.258 1.00 96.38 90 LEU A N 1
ATOM 728 C CA . LEU A 1 90 ? -11.698 -7.387 -1.304 1.00 96.38 90 LEU A CA 1
ATOM 729 C C . LEU A 1 90 ? -12.930 -8.025 -1.967 1.00 96.38 90 LEU A C 1
ATOM 731 O O . LEU A 1 90 ? -12.822 -8.532 -3.082 1.00 96.38 90 LEU A O 1
ATOM 735 N N . THR A 1 91 ? -14.089 -8.040 -1.302 1.00 97.62 91 THR A N 1
ATOM 736 C CA . THR A 1 91 ? -15.296 -8.736 -1.792 1.00 97.62 91 THR A CA 1
ATOM 737 C C . THR A 1 91 ? -16.417 -7.810 -2.270 1.00 97.62 91 THR A C 1
ATOM 739 O O . THR A 1 91 ? -17.268 -8.238 -3.045 1.00 97.62 91 THR A O 1
ATOM 742 N N . ASP A 1 92 ? -16.440 -6.559 -1.813 1.00 97.69 92 ASP A N 1
ATOM 743 C CA . ASP A 1 92 ? -17.443 -5.537 -2.124 1.00 97.69 92 ASP A CA 1
ATOM 744 C C . ASP A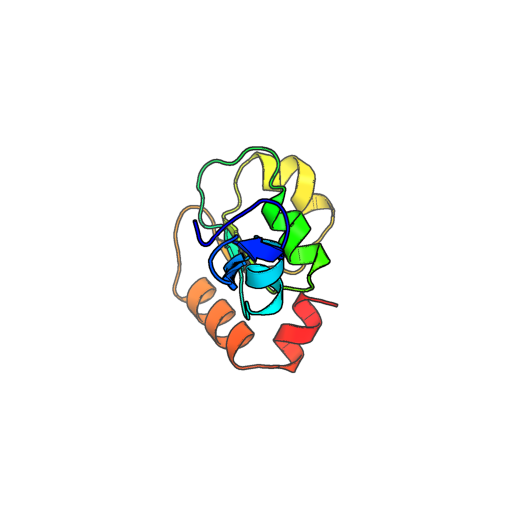 1 92 ? -16.842 -4.530 -3.114 1.00 97.69 92 ASP A C 1
ATOM 746 O O . ASP A 1 92 ? -16.006 -3.695 -2.760 1.00 97.69 92 ASP A O 1
ATOM 750 N N . ARG A 1 93 ? -17.243 -4.639 -4.386 1.00 96.00 93 ARG A N 1
ATOM 751 C CA . ARG A 1 93 ? -16.683 -3.819 -5.470 1.00 96.00 93 ARG A CA 1
ATOM 752 C C . ARG A 1 93 ? -17.012 -2.338 -5.332 1.00 96.00 93 ARG A C 1
ATOM 754 O O . ARG A 1 93 ? -16.200 -1.520 -5.755 1.00 96.00 93 ARG A O 1
ATOM 761 N N . ASP A 1 94 ? -18.172 -2.000 -4.782 1.00 96.88 94 ASP A N 1
ATOM 762 C CA . ASP A 1 94 ? -18.586 -0.605 -4.648 1.00 96.88 94 ASP A CA 1
ATOM 763 C C . ASP A 1 94 ? -17.834 0.055 -3.494 1.00 96.88 94 ASP A C 1
ATOM 765 O O . ASP A 1 94 ? -17.307 1.153 -3.655 1.00 96.88 94 ASP A O 1
ATOM 769 N N . PHE A 1 95 ? -17.657 -0.665 -2.383 1.00 95.88 95 PHE A N 1
ATOM 770 C CA . PHE A 1 95 ? -16.792 -0.206 -1.298 1.00 95.88 95 PHE A CA 1
ATOM 771 C C . PHE A 1 95 ? -15.326 -0.070 -1.738 1.00 95.88 95 PHE A C 1
ATOM 773 O O . PHE A 1 95 ? -14.665 0.902 -1.385 1.00 95.88 95 PHE A O 1
ATOM 780 N N . CYS A 1 96 ? -14.816 -1.002 -2.552 1.00 96.62 96 CYS A N 1
ATOM 781 C CA . CYS A 1 96 ? -13.470 -0.897 -3.118 1.00 96.62 96 CYS A CA 1
ATOM 782 C C . CYS A 1 96 ? -13.299 0.359 -3.985 1.00 96.62 96 CYS A C 1
ATOM 784 O O . CYS A 1 96 ? -12.326 1.086 -3.797 1.00 96.62 96 CYS A O 1
ATOM 786 N N . ARG A 1 97 ? -14.257 0.641 -4.882 1.00 95.06 97 ARG A N 1
ATOM 787 C CA . ARG A 1 97 ? -14.261 1.859 -5.714 1.00 95.06 97 ARG A CA 1
ATOM 788 C C . ARG A 1 97 ? -14.253 3.118 -4.861 1.00 95.06 97 ARG A C 1
ATOM 790 O O . ARG A 1 97 ? -13.392 3.962 -5.055 1.00 95.06 97 ARG A O 1
ATOM 797 N N . GLU A 1 98 ? -15.109 3.174 -3.843 1.00 93.88 98 GLU A N 1
ATOM 798 C CA . GLU A 1 98 ? -15.169 4.319 -2.936 1.00 93.88 98 GLU A CA 1
ATOM 799 C C . GLU A 1 98 ? -13.816 4.612 -2.258 1.00 93.88 98 GLU A C 1
ATOM 801 O O . GLU A 1 98 ? -13.479 5.774 -2.027 1.00 93.88 98 GLU A O 1
ATOM 806 N N . CYS A 1 99 ? -13.036 3.580 -1.924 1.00 93.56 99 CYS A N 1
ATOM 807 C CA . CYS A 1 99 ? -11.717 3.750 -1.314 1.00 93.56 99 CYS A CA 1
ATOM 808 C C . CYS A 1 99 ? -10.638 4.265 -2.281 1.00 93.56 99 CYS A C 1
ATOM 810 O O . CYS A 1 99 ? -9.609 4.743 -1.809 1.00 93.56 99 CYS A O 1
ATOM 812 N N . VAL A 1 100 ? -10.826 4.144 -3.599 1.00 94.12 100 VAL A N 1
ATOM 813 C CA . VAL A 1 1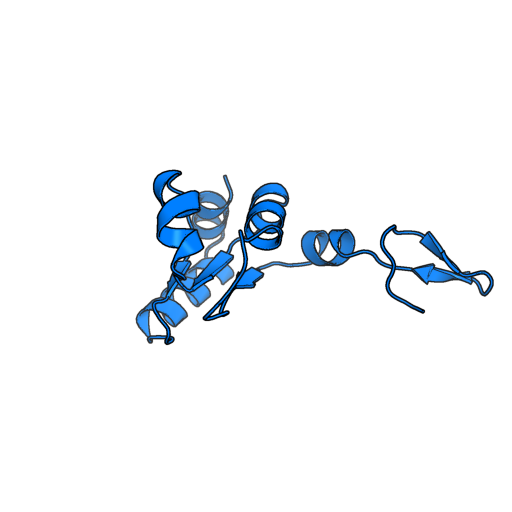00 ? -9.791 4.451 -4.608 1.00 94.12 100 VAL A CA 1
ATOM 814 C C . VAL A 1 100 ? -10.191 5.532 -5.621 1.00 94.12 100 VAL A C 1
ATOM 816 O O . VAL A 1 100 ? -9.418 5.815 -6.545 1.00 94.12 100 VAL A O 1
ATOM 819 N N . ASP A 1 101 ? -11.385 6.104 -5.473 1.00 85.69 101 ASP A N 1
ATOM 820 C CA . ASP A 1 101 ? -11.894 7.213 -6.289 1.00 85.69 101 ASP A CA 1
ATOM 821 C C . ASP A 1 101 ? -11.122 8.515 -6.032 1.00 85.69 101 ASP A C 1
ATOM 823 O O . ASP A 1 101 ? -10.572 9.051 -7.035 1.00 85.69 101 ASP A O 1
#

Secondary structure (DSSP, 8-state):
--B-SS-EE-TTS-EEB-HHHHHHH-S-EEE--SS-SS-HHHHHHHHTT--EEEE--HHHHHHTGGG----EEESSS--HHHHHHHHHHHH-HHHHHHHH-